Protein AF-X1NTF0-F1 (afdb_monomer_lite)

Sequence (50 aa):
MNTENHNDTPLGALTAREVCQVLREVVLGRRTMTKVGNQSWEQLYTCHFE

InterPro domains:
  IPR056110 Domain of unknown function DUF7693 [PF24745] (14-48)

Foldseek 3Di:
DDDPDPPPPPPDPDDPVNVVVVVVCVVVVVDPDDDDDDDDPCNVPPPPPD

Radius of gyration: 16.73 Å; chains: 1; bounding box: 35×26×41 Å

Structure (mmCIF, N/CA/C/O backbone):
data_AF-X1NTF0-F1
#
_entry.id   AF-X1NTF0-F1
#
loop_
_atom_site.group_PDB
_atom_site.id
_atom_site.type_symbol
_atom_site.label_atom_id
_atom_site.label_alt_id
_atom_site.label_comp_id
_atom_site.label_asym_id
_atom_site.label_entity_id
_atom_site.l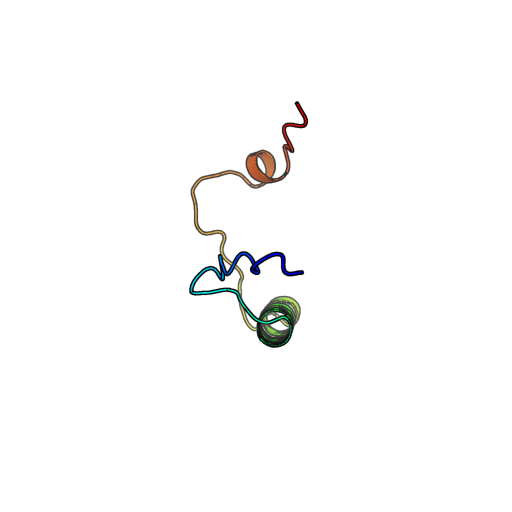abel_seq_id
_atom_site.pdbx_PDB_ins_code
_atom_site.Cartn_x
_atom_site.Cartn_y
_atom_site.Cartn_z
_atom_site.occupancy
_atom_site.B_iso_or_equiv
_atom_site.auth_seq_id
_atom_site.auth_comp_id
_atom_site.auth_asym_id
_atom_site.auth_atom_id
_atom_site.pdbx_PDB_model_num
ATOM 1 N N . MET A 1 1 ? 21.178 -3.324 -30.991 1.00 46.62 1 MET A N 1
ATOM 2 C CA . MET A 1 1 ? 21.754 -3.923 -29.768 1.00 46.62 1 MET A CA 1
ATOM 3 C C . MET A 1 1 ? 22.474 -2.791 -29.049 1.00 46.62 1 MET A C 1
ATOM 5 O O . MET A 1 1 ? 23.421 -2.289 -29.621 1.00 46.62 1 MET A O 1
ATOM 9 N N . ASN A 1 2 ? 22.043 -2.238 -27.919 1.00 38.78 2 ASN A N 1
ATOM 10 C CA . ASN A 1 2 ? 21.126 -2.702 -26.883 1.00 38.78 2 ASN A CA 1
ATOM 11 C C . ASN A 1 2 ? 20.479 -1.467 -26.234 1.00 38.78 2 ASN A C 1
ATOM 13 O O . ASN A 1 2 ? 21.166 -0.483 -25.989 1.00 38.78 2 ASN A O 1
ATOM 17 N N . THR A 1 3 ? 19.172 -1.509 -25.995 1.00 46.81 3 THR A N 1
ATOM 18 C CA . THR A 1 3 ? 18.435 -0.448 -25.303 1.00 46.81 3 THR A CA 1
ATOM 19 C C . THR A 1 3 ? 18.703 -0.607 -23.810 1.00 46.81 3 THR A C 1
ATOM 21 O O . THR A 1 3 ? 18.184 -1.533 -23.184 1.00 46.81 3 THR A O 1
ATOM 24 N N . GLU A 1 4 ? 19.590 0.222 -23.263 1.00 51.97 4 GLU A N 1
ATOM 25 C CA . GLU A 1 4 ? 19.915 0.213 -21.839 1.00 51.97 4 GLU A CA 1
ATOM 26 C C . GLU A 1 4 ? 18.649 0.513 -21.025 1.00 51.97 4 GLU A C 1
ATOM 28 O O . GLU A 1 4 ? 17.944 1.502 -21.228 1.00 51.97 4 GLU A O 1
ATOM 33 N N . ASN A 1 5 ? 18.324 -0.457 -20.172 1.00 52.09 5 ASN A N 1
ATOM 34 C CA . ASN A 1 5 ? 17.175 -0.501 -19.284 1.00 52.09 5 ASN A CA 1
ATOM 35 C C . ASN A 1 5 ? 17.137 0.768 -18.423 1.00 52.09 5 ASN A C 1
ATOM 37 O O . ASN A 1 5 ? 18.092 1.040 -17.696 1.00 52.09 5 ASN A O 1
ATOM 41 N N . HIS A 1 6 ? 16.027 1.508 -18.482 1.00 52.97 6 HIS A N 1
ATOM 42 C CA . HIS A 1 6 ? 15.706 2.555 -17.517 1.00 52.97 6 HIS A CA 1
ATOM 43 C C . HIS A 1 6 ? 15.615 1.930 -16.121 1.00 52.97 6 HIS A C 1
ATOM 45 O O . HIS A 1 6 ? 14.563 1.451 -15.702 1.00 52.97 6 HIS A O 1
ATOM 51 N N . ASN A 1 7 ? 16.731 1.930 -15.398 1.00 54.50 7 ASN A N 1
ATOM 52 C CA . ASN A 1 7 ? 16.775 1.653 -13.969 1.00 54.50 7 ASN A CA 1
ATOM 53 C C . ASN A 1 7 ? 16.379 2.910 -13.178 1.00 54.50 7 ASN A C 1
ATOM 55 O O . ASN A 1 7 ? 17.076 3.319 -12.255 1.00 54.50 7 ASN A O 1
ATOM 59 N N . ASP A 1 8 ? 15.211 3.473 -13.481 1.00 54.81 8 ASP A N 1
ATOM 60 C CA . ASP A 1 8 ? 14.422 4.201 -12.491 1.00 54.81 8 ASP A CA 1
ATOM 61 C C . ASP A 1 8 ? 13.722 3.149 -11.624 1.00 54.81 8 ASP A C 1
ATOM 63 O O . ASP A 1 8 ? 12.512 2.953 -11.693 1.00 54.81 8 ASP A O 1
ATOM 67 N N . THR A 1 9 ? 14.488 2.375 -10.851 1.00 56.06 9 THR A N 1
ATOM 68 C CA . THR A 1 9 ? 13.892 1.608 -9.753 1.00 56.06 9 THR A CA 1
ATOM 69 C C . THR A 1 9 ? 13.654 2.616 -8.636 1.00 56.06 9 THR A C 1
ATOM 71 O O . THR A 1 9 ? 14.635 3.045 -8.021 1.00 56.06 9 THR A O 1
ATOM 74 N N . PRO A 1 10 ? 12.408 3.046 -8.352 1.00 57.72 10 PRO A N 1
ATOM 75 C CA . PRO A 1 10 ? 12.179 3.906 -7.207 1.00 57.72 10 PRO A CA 1
ATOM 76 C C . PRO A 1 10 ? 12.626 3.131 -5.966 1.00 57.72 10 PRO A C 1
ATOM 78 O O . PRO A 1 10 ? 12.144 2.028 -5.697 1.00 57.72 10 PRO A O 1
ATOM 81 N N . LEU A 1 11 ? 13.598 3.690 -5.243 1.00 49.72 11 LEU A N 1
ATOM 82 C CA . LEU A 1 11 ? 14.010 3.239 -3.916 1.00 49.72 11 LEU A CA 1
ATOM 83 C C . LEU A 1 11 ? 12.744 3.148 -3.047 1.00 49.72 11 LEU A C 1
ATOM 85 O O . LEU A 1 11 ? 12.233 4.168 -2.595 1.00 49.72 11 LEU A O 1
ATOM 89 N N . GLY A 1 12 ? 12.194 1.941 -2.880 1.00 59.53 12 GLY A N 1
ATOM 90 C CA . GLY A 1 12 ? 10.919 1.721 -2.187 1.00 59.53 12 GLY A CA 1
ATOM 91 C C . GLY A 1 12 ? 9.785 1.097 -3.012 1.00 59.53 12 GLY A C 1
ATOM 92 O O . GLY A 1 12 ? 8.648 1.104 -2.543 1.00 59.53 12 GLY A O 1
ATOM 93 N N . ALA A 1 13 ? 10.042 0.544 -4.204 1.00 68.81 13 ALA A N 1
ATOM 94 C CA . ALA A 1 13 ? 9.053 -0.289 -4.894 1.00 68.81 13 ALA A CA 1
ATOM 95 C C . ALA A 1 13 ? 8.695 -1.521 -4.044 1.00 68.81 13 ALA A C 1
ATOM 97 O O . ALA A 1 13 ? 9.496 -2.444 -3.893 1.00 68.81 13 ALA A O 1
ATOM 98 N N . LEU A 1 14 ? 7.481 -1.530 -3.491 1.00 76.12 14 LEU A N 1
ATOM 99 C CA . LEU A 1 14 ? 6.947 -2.682 -2.772 1.00 76.12 14 LEU A CA 1
ATOM 100 C C . LEU A 1 14 ? 6.845 -3.875 -3.732 1.00 76.12 14 LEU A C 1
ATOM 102 O O . LEU A 1 14 ? 6.247 -3.774 -4.807 1.00 76.12 14 LEU A O 1
ATOM 106 N N . THR A 1 15 ? 7.388 -5.024 -3.342 1.00 86.50 15 THR A N 1
ATOM 107 C CA . THR A 1 15 ? 7.228 -6.252 -4.124 1.00 86.50 15 THR A CA 1
ATOM 108 C C . THR A 1 15 ? 5.767 -6.706 -4.097 1.00 86.50 15 THR A C 1
ATOM 110 O O . THR A 1 15 ? 5.044 -6.494 -3.121 1.00 86.50 15 THR A O 1
ATOM 113 N N . ALA A 1 16 ? 5.322 -7.417 -5.139 1.00 86.62 16 ALA A N 1
ATOM 114 C CA . ALA A 1 16 ? 3.959 -7.959 -5.199 1.00 86.62 16 ALA A CA 1
ATOM 115 C C . ALA A 1 16 ? 3.605 -8.802 -3.956 1.00 86.62 16 ALA A C 1
ATOM 117 O O . ALA A 1 16 ? 2.476 -8.773 -3.468 1.00 86.62 16 ALA A O 1
ATOM 118 N N . ARG A 1 17 ? 4.591 -9.514 -3.399 1.00 88.31 17 ARG A N 1
ATOM 119 C CA . ARG A 1 17 ? 4.434 -10.304 -2.175 1.00 88.31 17 ARG A CA 1
ATOM 120 C C . ARG A 1 17 ? 4.131 -9.429 -0.961 1.00 88.31 17 ARG A C 1
ATOM 122 O O . ARG A 1 17 ? 3.221 -9.765 -0.205 1.00 88.31 17 ARG A O 1
ATOM 129 N N . GLU A 1 18 ? 4.867 -8.340 -0.777 1.00 87.50 18 GLU A N 1
ATOM 130 C CA . GLU A 1 18 ? 4.649 -7.403 0.330 1.00 87.50 18 GLU A CA 1
ATOM 131 C C . GLU A 1 18 ? 3.282 -6.727 0.202 1.00 87.50 18 GLU A C 1
ATOM 133 O O . GLU A 1 18 ? 2.538 -6.660 1.181 1.00 87.50 18 GLU A O 1
ATOM 138 N N . VAL A 1 19 ? 2.887 -6.344 -1.018 1.00 85.88 19 VAL A N 1
ATOM 139 C CA . VAL A 1 19 ? 1.555 -5.776 -1.284 1.00 85.88 19 VAL A CA 1
ATOM 140 C C . VAL A 1 19 ? 0.474 -6.777 -0.886 1.00 85.88 19 VAL A C 1
ATOM 142 O O . VAL A 1 19 ? -0.434 -6.443 -0.127 1.00 85.88 19 VAL A O 1
ATOM 145 N N . CYS A 1 20 ? 0.586 -8.031 -1.330 1.00 88.50 20 CYS A N 1
ATOM 146 C CA . CYS A 1 20 ? -0.379 -9.068 -0.973 1.00 88.50 20 CYS A CA 1
ATOM 147 C C . CYS A 1 20 ? -0.449 -9.322 0.538 1.00 88.50 20 CYS A C 1
ATOM 149 O O . CYS A 1 20 ? -1.532 -9.600 1.049 1.00 88.50 20 CYS A O 1
ATOM 151 N N . GLN A 1 21 ? 0.671 -9.261 1.261 1.00 90.94 21 GLN A N 1
ATOM 152 C CA . GLN A 1 21 ? 0.683 -9.441 2.715 1.00 90.94 21 GLN A CA 1
ATOM 153 C C . GLN A 1 21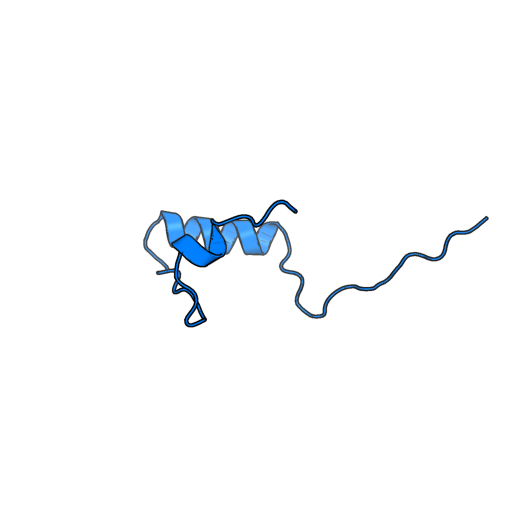 ? -0.052 -8.303 3.425 1.00 90.94 21 GLN A C 1
ATOM 155 O O . GLN A 1 21 ? -0.957 -8.569 4.218 1.00 90.94 21 GLN A O 1
ATOM 160 N N . VAL A 1 22 ? 0.263 -7.055 3.072 1.00 86.25 22 VAL A N 1
ATOM 161 C CA . VAL A 1 22 ? -0.394 -5.873 3.642 1.00 86.25 22 VAL A CA 1
ATOM 162 C C . VAL A 1 22 ? -1.890 -5.884 3.330 1.00 86.25 22 VAL A C 1
ATOM 164 O O . VAL A 1 22 ? -2.703 -5.715 4.236 1.00 86.25 22 VAL A O 1
ATOM 167 N N . LEU A 1 23 ? -2.277 -6.168 2.082 1.00 88.19 23 LEU A N 1
ATOM 168 C CA . LEU A 1 23 ? -3.688 -6.255 1.695 1.00 88.19 23 LEU A CA 1
ATOM 169 C C . LEU A 1 23 ? -4.437 -7.339 2.481 1.00 88.19 23 LEU A C 1
ATOM 171 O O . LEU A 1 23 ? -5.558 -7.102 2.923 1.00 88.19 23 LEU A O 1
ATOM 175 N N . ARG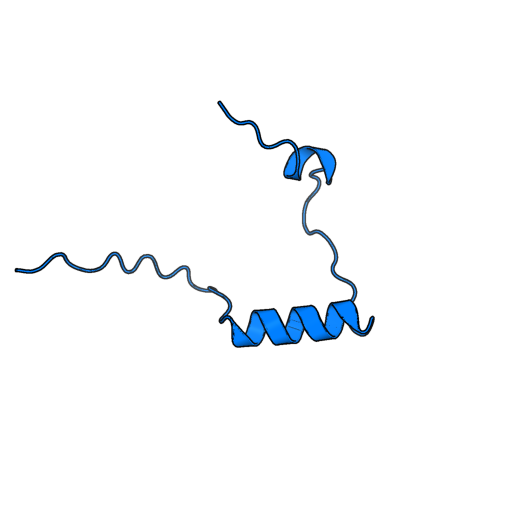 A 1 24 ? -3.826 -8.507 2.719 1.00 90.06 24 ARG A N 1
ATOM 176 C CA . ARG A 1 24 ? -4.441 -9.563 3.546 1.00 90.06 24 ARG A CA 1
ATOM 177 C C . ARG A 1 24 ? -4.647 -9.118 4.991 1.00 90.06 24 ARG A C 1
ATOM 179 O O . ARG A 1 24 ? -5.670 -9.452 5.581 1.00 90.06 24 ARG A O 1
ATOM 186 N N . GLU A 1 25 ? -3.692 -8.404 5.582 1.00 89.88 25 GLU A N 1
ATOM 187 C CA . GLU A 1 25 ? -3.830 -7.871 6.944 1.00 89.88 25 GLU A CA 1
ATOM 188 C C . GLU A 1 25 ? -4.947 -6.834 7.038 1.00 89.88 25 GLU A C 1
ATOM 190 O O . GLU A 1 25 ? -5.713 -6.856 8.003 1.00 89.88 25 GLU A O 1
ATOM 195 N N . VAL A 1 26 ? -5.065 -5.976 6.022 1.00 87.06 26 VAL A N 1
ATOM 196 C CA . VAL A 1 26 ? -6.122 -4.964 5.937 1.00 87.06 26 VAL A CA 1
ATOM 197 C C . VAL A 1 26 ? -7.497 -5.609 5.782 1.00 87.06 26 VAL A C 1
ATOM 199 O O . VAL A 1 26 ? -8.408 -5.291 6.542 1.00 87.06 26 VAL A O 1
ATOM 202 N N . VAL A 1 27 ? -7.645 -6.572 4.866 1.00 86.44 27 VAL A N 1
ATOM 203 C CA . VAL A 1 27 ? -8.914 -7.291 4.640 1.00 86.44 27 VAL A CA 1
ATOM 204 C C . VAL A 1 27 ? -9.360 -8.063 5.883 1.00 86.44 27 VAL A C 1
ATOM 206 O O . VAL A 1 27 ? -10.544 -8.094 6.199 1.00 86.44 27 VAL A O 1
ATOM 209 N N . LEU A 1 28 ? -8.420 -8.660 6.619 1.00 90.06 28 LEU A N 1
ATOM 210 C CA . LEU A 1 28 ? -8.713 -9.370 7.868 1.00 90.06 28 LEU A CA 1
ATOM 211 C C . LEU A 1 28 ? -8.917 -8.429 9.068 1.00 90.06 28 LEU A C 1
ATOM 213 O O . LEU A 1 28 ? -9.040 -8.908 10.193 1.00 90.06 28 LEU A O 1
ATOM 217 N N . GLY A 1 29 ? -8.904 -7.109 8.861 1.00 85.75 29 GLY A N 1
ATOM 218 C CA . GLY A 1 29 ? -9.092 -6.111 9.915 1.00 85.75 29 GLY A CA 1
ATOM 219 C C . GLY A 1 29 ? -7.941 -6.030 10.922 1.00 85.75 29 GLY A C 1
ATOM 220 O O . GLY A 1 29 ? -8.064 -5.361 11.942 1.00 85.75 29 GLY A O 1
ATOM 221 N N . ARG A 1 30 ? -6.809 -6.692 10.652 1.00 86.06 30 ARG A N 1
ATOM 222 C CA . ARG A 1 30 ? -5.609 -6.652 11.506 1.00 86.06 30 ARG A CA 1
ATOM 223 C C . ARG A 1 30 ? -4.815 -5.362 11.321 1.00 86.06 30 ARG A C 1
ATOM 225 O O . ARG A 1 30 ? -4.014 -5.011 12.182 1.00 86.06 30 ARG A O 1
ATOM 232 N N . ARG A 1 31 ? -5.041 -4.657 10.209 1.00 82.75 31 ARG A N 1
ATOM 233 C CA . ARG A 1 31 ? -4.394 -3.387 9.888 1.00 82.75 31 ARG A CA 1
ATOM 234 C C . ARG A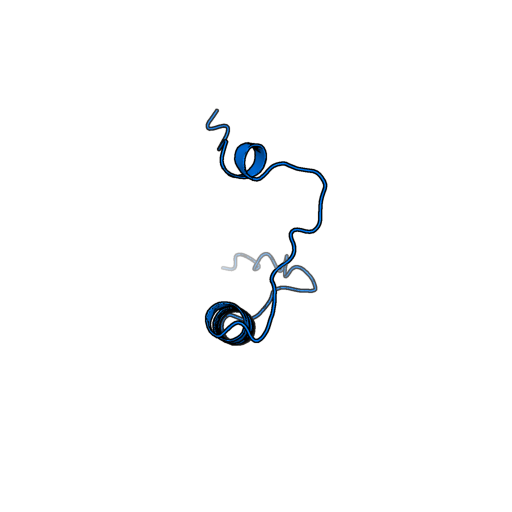 1 31 ? -5.402 -2.390 9.329 1.00 82.75 31 ARG A C 1
ATOM 236 O O . ARG A 1 31 ? -6.050 -2.659 8.327 1.00 82.75 31 ARG A O 1
ATOM 243 N N . THR A 1 32 ? -5.490 -1.210 9.931 1.00 78.12 32 THR A N 1
ATOM 244 C CA . THR A 1 32 ? -6.289 -0.110 9.377 1.00 78.12 32 THR A CA 1
ATOM 245 C C . THR A 1 32 ? -5.427 0.686 8.410 1.00 78.12 32 THR A C 1
ATOM 247 O O . THR A 1 32 ? -4.409 1.254 8.805 1.00 78.12 32 THR A O 1
ATOM 250 N N . MET A 1 33 ? -5.815 0.721 7.135 1.00 80.81 33 MET A N 1
ATOM 251 C CA . MET A 1 33 ? -5.148 1.560 6.144 1.00 80.81 33 MET A CA 1
ATOM 252 C C . MET A 1 33 ? -5.623 3.004 6.315 1.00 80.81 33 MET A C 1
ATOM 254 O O . MET A 1 33 ? -6.786 3.319 6.071 1.00 80.81 33 MET A O 1
ATOM 258 N N . THR A 1 34 ? -4.725 3.882 6.754 1.00 74.81 34 THR A N 1
ATOM 259 C CA . THR A 1 34 ? -4.979 5.320 6.837 1.00 74.81 34 THR A CA 1
ATOM 260 C C . THR A 1 34 ? -4.414 6.005 5.605 1.00 74.81 34 THR A C 1
ATOM 262 O O . THR A 1 34 ? -3.279 5.770 5.191 1.00 74.81 34 THR A O 1
ATOM 265 N N . LYS A 1 35 ? -5.228 6.860 4.990 1.00 74.19 35 LYS A N 1
ATOM 266 C CA . LYS A 1 35 ? -4.759 7.721 3.913 1.00 74.19 35 LYS A CA 1
ATOM 267 C C . LYS A 1 35 ? -3.778 8.735 4.498 1.00 74.19 35 LYS A C 1
ATOM 269 O O . LYS A 1 35 ? -4.122 9.461 5.427 1.00 74.19 35 LYS A O 1
ATOM 274 N N . VAL A 1 36 ? -2.577 8.801 3.935 1.00 69.06 36 VAL A N 1
ATOM 275 C CA . VAL A 1 36 ? -1.609 9.853 4.249 1.00 69.06 36 VAL A CA 1
ATOM 276 C C . VAL A 1 36 ? -1.805 10.976 3.233 1.00 69.06 36 VAL A C 1
ATOM 278 O O . VAL A 1 36 ? -1.528 10.794 2.051 1.00 69.06 36 VAL A O 1
ATOM 281 N N . GLY A 1 37 ? -2.335 12.115 3.682 1.00 72.44 37 GLY A N 1
ATOM 282 C CA . GLY A 1 37 ? -2.531 13.315 2.863 1.00 72.44 37 GLY A CA 1
ATOM 283 C C . GLY A 1 37 ? -3.934 13.917 2.973 1.00 72.44 37 GLY A C 1
ATOM 284 O O . GLY A 1 37 ? -4.913 13.217 3.215 1.00 72.44 37 GLY A O 1
ATOM 285 N N . ASN A 1 38 ? -4.022 15.231 2.757 1.00 67.62 38 ASN A N 1
ATOM 286 C CA . ASN A 1 38 ? -5.255 16.013 2.921 1.00 67.62 38 ASN A CA 1
ATOM 287 C C . ASN A 1 38 ? -6.226 15.919 1.737 1.00 67.62 38 ASN A C 1
ATOM 289 O O . ASN A 1 38 ? -7.302 16.507 1.790 1.00 67.62 38 ASN A O 1
ATOM 293 N N . GLN A 1 39 ? -5.858 15.230 0.656 1.00 70.31 39 GLN A N 1
ATOM 294 C CA . GLN A 1 39 ? -6.754 15.075 -0.488 1.00 70.31 39 GLN A CA 1
ATOM 295 C C . GLN A 1 39 ? -8.019 14.325 -0.044 1.00 70.31 39 GLN A C 1
ATOM 297 O O . GLN A 1 39 ? -7.941 13.392 0.762 1.00 70.31 39 GLN A O 1
ATO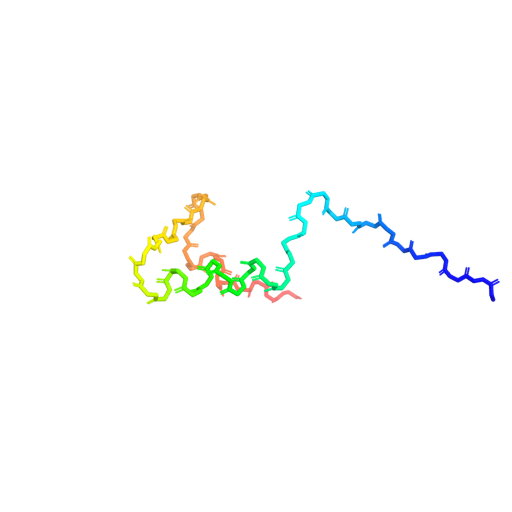M 302 N N . SER A 1 40 ? -9.189 14.668 -0.571 1.00 69.62 40 SER A N 1
ATOM 303 C CA . SER A 1 40 ? -10.388 13.849 -0.361 1.00 69.62 40 SER A CA 1
ATOM 304 C C . SER A 1 40 ? -10.305 12.566 -1.203 1.00 69.62 40 SER A C 1
ATOM 306 O O . SER A 1 40 ? -9.481 12.454 -2.114 1.00 69.62 40 SER A O 1
ATOM 308 N N . TRP A 1 41 ? -11.082 11.532 -0.864 1.00 69.75 41 TRP A N 1
ATOM 309 C CA . TRP A 1 41 ? -11.192 10.349 -1.734 1.00 69.75 41 TRP A CA 1
ATOM 310 C C . TRP A 1 41 ? -11.775 10.721 -3.092 1.00 69.75 41 TRP A C 1
ATOM 312 O O . TRP A 1 41 ? -11.289 10.239 -4.105 1.00 69.75 41 TRP A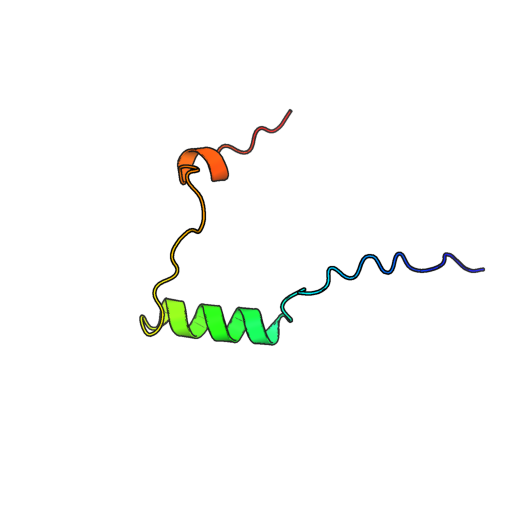 O 1
ATOM 322 N N . GLU A 1 42 ? -12.740 11.636 -3.100 1.00 71.88 42 GLU A N 1
ATOM 323 C CA . GLU A 1 42 ? -13.281 12.239 -4.313 1.00 71.88 42 GLU A CA 1
ATOM 324 C C . GLU A 1 42 ? -12.156 12.805 -5.184 1.00 71.88 42 GLU A C 1
ATOM 326 O O . GLU A 1 42 ? -12.002 12.350 -6.301 1.00 71.88 42 GLU A O 1
ATOM 331 N N . GLN A 1 43 ? -11.269 13.652 -4.654 1.00 68.31 43 GLN A N 1
ATOM 332 C CA . GLN A 1 43 ? -10.150 14.214 -5.425 1.00 68.31 43 GLN A CA 1
ATOM 333 C C . GLN A 1 43 ? -9.163 13.173 -5.980 1.00 68.31 43 GLN A C 1
ATOM 335 O O . GLN A 1 43 ? -8.515 13.445 -6.983 1.00 68.31 43 GLN A O 1
ATOM 340 N N . LEU A 1 44 ? -9.022 12.001 -5.346 1.00 69.44 44 LEU A N 1
ATOM 341 C CA . LEU A 1 44 ? -8.193 10.911 -5.882 1.00 69.44 44 LEU A CA 1
ATOM 342 C C . LEU A 1 44 ? -8.895 10.131 -6.998 1.00 69.44 44 LEU A C 1
ATOM 344 O O . LEU A 1 44 ? -8.231 9.638 -7.906 1.00 69.44 44 LEU A O 1
ATOM 348 N N . TYR A 1 45 ? -10.216 9.977 -6.897 1.00 68.81 45 TYR A N 1
ATOM 349 C CA . TYR A 1 45 ? -11.030 9.238 -7.863 1.00 68.81 45 TYR A CA 1
ATOM 350 C C . TYR A 1 45 ? -11.600 10.120 -8.977 1.00 68.81 45 TYR A C 1
ATOM 352 O O . TYR A 1 45 ? -12.044 9.584 -9.993 1.00 68.81 45 TYR A O 1
ATOM 360 N N . THR A 1 46 ? -11.541 11.448 -8.841 1.00 69.19 46 THR A N 1
ATOM 361 C CA . THR A 1 46 ? -11.720 12.401 -9.936 1.00 69.19 46 THR A CA 1
ATOM 362 C C . THR A 1 46 ? -10.502 12.283 -10.840 1.00 69.19 46 THR A C 1
ATOM 364 O O . THR A 1 46 ? -9.574 13.086 -10.796 1.00 69.19 46 THR A O 1
ATOM 367 N N . CYS A 1 47 ? -10.469 11.212 -11.629 1.00 55.34 47 CYS A N 1
ATOM 368 C CA . CYS A 1 47 ? -9.528 11.078 -12.716 1.00 55.34 47 CYS A CA 1
ATOM 369 C C . CYS A 1 47 ? -9.812 12.228 -13.683 1.00 55.34 47 CYS A C 1
ATOM 371 O O . CYS A 1 47 ? -10.809 12.216 -14.406 1.00 55.34 47 CYS A O 1
ATOM 373 N N . HIS A 1 48 ? -8.981 13.265 -13.614 1.00 61.84 48 HIS A N 1
ATOM 374 C CA . HIS A 1 48 ? -8.963 14.330 -14.600 1.00 61.84 48 HIS A CA 1
ATOM 375 C C . HIS A 1 48 ? -8.374 13.709 -15.871 1.00 61.84 48 HIS A C 1
ATOM 377 O O . HIS A 1 48 ? -7.164 13.706 -16.079 1.00 61.84 48 HIS A O 1
ATOM 383 N N . PHE A 1 49 ? -9.225 13.042 -16.649 1.00 60.62 49 PHE A N 1
ATOM 384 C CA . PHE A 1 49 ? -8.897 12.655 -18.011 1.00 60.62 49 PHE A CA 1
ATOM 385 C C . PHE A 1 49 ? -8.975 13.936 -18.849 1.00 60.62 49 PHE A C 1
ATOM 387 O O . PHE A 1 49 ? -10.075 14.403 -19.146 1.00 60.62 49 PHE A O 1
ATOM 394 N N . GLU A 1 50 ? -7.821 14.529 -19.146 1.00 55.38 50 GLU A N 1
ATOM 395 C CA . GLU A 1 50 ? -7.656 15.595 -20.146 1.00 55.38 50 GLU A CA 1
ATOM 396 C C . GLU A 1 50 ? -7.188 14.999 -21.479 1.00 55.38 50 GLU A C 1
ATOM 398 O O . GLU A 1 50 ? -6.378 14.041 -21.441 1.00 55.38 50 GLU A O 1
#

pLDDT: mean 71.22, std 14.4, range [38.78, 90.94]

Organism: NCBI:txid412755

Secondary structure (DSSP, 8-state):
----------TT---HHHHHHHHHHHHTTSS-----SS--HHHHH-----